Protein AF-A0A350QQZ3-F1 (afdb_monomer_lite)

Sequence (153 aa):
MIMPRTTAIASVLVFLLVLVTGLVPVWLFLTVLLEFFAVGSSTAPALETTVVRDTITWTLIVMVGATLPGFPAGVLLGRLLSSRWGGVAAASSVLSLCLPGYAIFWFWWQGFGPDGAAGSWFLTRGLSVELREGLLLLSLIAWSWPLVAWPVA

Structure (mmCIF, N/CA/C/O backbone):
data_AF-A0A350QQZ3-F1
#
_entry.id   AF-A0A350QQZ3-F1
#
loop_
_atom_si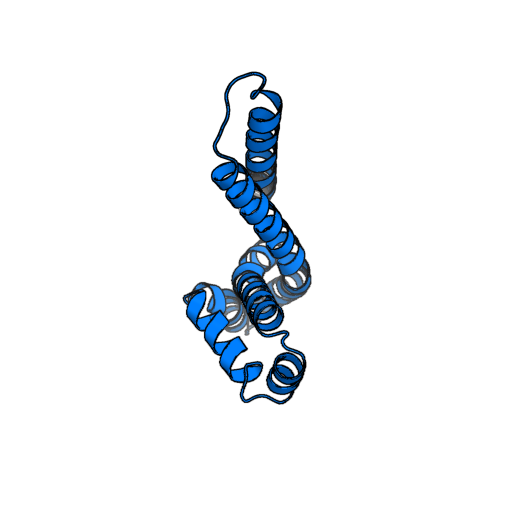te.group_PDB
_atom_site.id
_atom_site.type_symbol
_atom_site.label_atom_id
_atom_site.label_alt_id
_atom_site.label_comp_id
_atom_site.label_asym_id
_atom_site.label_entity_id
_atom_site.label_seq_id
_atom_site.pdbx_PDB_ins_code
_atom_site.Cartn_x
_atom_site.Cartn_y
_atom_site.Cartn_z
_atom_site.occupancy
_atom_site.B_iso_or_equiv
_atom_site.auth_seq_id
_atom_site.auth_comp_id
_atom_site.auth_asym_id
_atom_site.auth_atom_id
_atom_site.pdbx_PDB_model_num
ATOM 1 N N . MET A 1 1 ? -10.083 2.018 40.253 1.00 46.44 1 MET A N 1
ATOM 2 C CA . MET A 1 1 ? -9.357 2.748 39.189 1.00 46.44 1 MET A CA 1
ATOM 3 C C . MET A 1 1 ? -7.992 2.107 38.996 1.00 46.44 1 MET A C 1
ATOM 5 O O . MET A 1 1 ? -7.075 2.401 39.745 1.00 46.44 1 MET A O 1
ATOM 9 N N . ILE A 1 2 ? -7.876 1.171 38.054 1.00 50.69 2 ILE A N 1
ATOM 10 C CA . ILE A 1 2 ? -6.619 0.503 37.688 1.00 50.69 2 ILE A CA 1
ATOM 11 C C . ILE A 1 2 ? -6.588 0.527 36.157 1.00 50.69 2 ILE A C 1
ATOM 13 O O . ILE A 1 2 ? -7.142 -0.352 35.513 1.00 50.69 2 ILE A O 1
ATOM 17 N N . MET A 1 3 ? -6.052 1.600 35.576 1.00 49.78 3 MET A N 1
ATOM 18 C CA . MET A 1 3 ? -5.950 1.782 34.120 1.00 49.78 3 MET A CA 1
ATOM 19 C C . MET A 1 3 ? -4.609 2.356 33.579 1.00 49.78 3 MET A C 1
ATOM 21 O O . MET A 1 3 ? -4.622 2.900 32.483 1.00 49.78 3 MET A O 1
ATOM 25 N N . PRO A 1 4 ? -3.432 2.237 34.246 1.00 55.47 4 PRO A N 1
ATOM 26 C CA . PRO A 1 4 ? -2.171 2.702 33.646 1.00 55.47 4 PRO A CA 1
ATOM 27 C C . PRO A 1 4 ? -1.376 1.629 32.872 1.00 55.47 4 PRO A C 1
ATOM 29 O O . PRO A 1 4 ? -0.442 1.967 32.154 1.00 55.47 4 PRO A O 1
ATOM 32 N N . ARG A 1 5 ? -1.687 0.328 33.009 1.00 54.84 5 ARG A N 1
ATOM 33 C CA . ARG A 1 5 ? -0.861 -0.746 32.405 1.00 54.84 5 ARG A CA 1
ATOM 34 C C . ARG A 1 5 ? -1.154 -1.017 30.927 1.00 54.84 5 ARG A C 1
ATOM 36 O O . ARG A 1 5 ? -0.239 -1.366 30.192 1.00 54.84 5 ARG A O 1
ATOM 43 N N . THR A 1 6 ? -2.398 -0.857 30.482 1.00 55.16 6 THR A N 1
ATOM 44 C CA . THR A 1 6 ? -2.802 -1.142 29.093 1.00 55.16 6 THR A CA 1
ATOM 45 C C . THR A 1 6 ? -2.305 -0.084 28.111 1.00 55.16 6 THR A C 1
ATOM 47 O O . THR A 1 6 ? -1.910 -0.424 27.000 1.00 55.16 6 THR A O 1
ATOM 50 N N . THR A 1 7 ? -2.240 1.180 28.536 1.00 60.81 7 THR A N 1
ATOM 51 C CA . THR A 1 7 ? -1.709 2.286 27.727 1.00 60.81 7 THR A CA 1
ATOM 52 C C . THR A 1 7 ? -0.202 2.165 27.514 1.00 60.81 7 THR A C 1
ATOM 54 O O . THR A 1 7 ? 0.270 2.361 26.401 1.00 60.81 7 THR A O 1
ATOM 57 N N . ALA A 1 8 ? 0.552 1.753 28.538 1.00 63.56 8 ALA A N 1
ATOM 58 C CA . ALA A 1 8 ? 1.994 1.537 28.418 1.00 63.56 8 ALA A CA 1
ATOM 59 C C . ALA A 1 8 ? 2.340 0.412 27.425 1.00 63.56 8 ALA A C 1
ATOM 61 O O . ALA A 1 8 ? 3.249 0.564 26.614 1.00 63.56 8 ALA A O 1
ATOM 62 N N . ILE A 1 9 ? 1.591 -0.697 27.449 1.00 65.06 9 ILE A N 1
ATOM 63 C CA . ILE A 1 9 ? 1.801 -1.827 26.530 1.00 65.06 9 ILE A CA 1
ATOM 64 C C . ILE A 1 9 ? 1.464 -1.426 25.087 1.00 65.06 9 ILE A C 1
ATOM 66 O O . ILE A 1 9 ? 2.231 -1.732 24.177 1.00 65.06 9 ILE A O 1
ATOM 70 N N . ALA A 1 10 ? 0.364 -0.696 24.878 1.00 54.22 10 ALA A N 1
ATOM 71 C CA . ALA A 1 10 ? -0.019 -0.201 23.557 1.00 54.22 10 ALA A CA 1
ATOM 72 C C . ALA A 1 10 ? 1.030 0.763 22.977 1.00 54.22 10 ALA A C 1
ATOM 74 O O . ALA A 1 10 ? 1.448 0.592 21.835 1.00 54.22 10 ALA A O 1
ATOM 75 N N . SER A 1 11 ? 1.535 1.709 23.777 1.00 60.69 11 SER A N 1
ATOM 76 C CA . SER A 1 11 ? 2.583 2.640 23.341 1.00 60.69 11 SER A CA 1
ATOM 77 C C . SER A 1 11 ? 3.889 1.933 22.974 1.00 60.69 11 SER A C 1
ATOM 79 O O . SER A 1 11 ? 4.541 2.320 22.009 1.00 60.69 11 SER A O 1
ATOM 81 N N . VAL A 1 12 ? 4.265 0.876 23.703 1.00 68.00 12 VAL A N 1
ATOM 82 C CA . VAL A 1 12 ? 5.453 0.066 23.384 1.00 68.00 12 VAL A CA 1
ATOM 83 C C . VAL A 1 12 ? 5.257 -0.718 22.086 1.00 68.00 12 VAL A C 1
ATOM 85 O O . VAL A 1 12 ? 6.169 -0.758 21.267 1.00 68.00 12 VAL A O 1
ATOM 88 N N . LEU A 1 13 ? 4.078 -1.300 21.857 1.00 58.19 13 LEU A N 1
ATOM 89 C CA . LEU A 1 13 ? 3.782 -2.031 20.621 1.00 58.19 13 LEU A CA 1
ATOM 90 C C . LEU A 1 13 ? 3.753 -1.111 19.395 1.00 58.19 13 LEU A C 1
ATOM 92 O O . LEU A 1 13 ? 4.319 -1.466 18.367 1.00 58.19 13 LEU A O 1
ATOM 96 N N . VAL A 1 14 ? 3.166 0.084 19.512 1.00 55.38 14 VAL A N 1
ATOM 97 C CA . VAL A 1 14 ? 3.174 1.099 18.445 1.00 55.38 14 VAL A CA 1
ATOM 98 C C . VAL A 1 14 ? 4.594 1.592 18.182 1.00 55.38 14 VAL A C 1
ATOM 100 O O . VAL A 1 14 ? 5.011 1.667 17.030 1.00 55.38 14 VAL A O 1
ATOM 103 N N . PHE A 1 15 ? 5.372 1.857 19.234 1.00 67.75 15 PHE A N 1
ATOM 104 C CA . PHE A 1 15 ? 6.778 2.226 19.092 1.00 67.75 15 PHE A CA 1
ATOM 105 C C . PHE A 1 15 ? 7.574 1.131 18.381 1.00 67.75 15 PHE A C 1
ATOM 107 O O . PHE A 1 15 ? 8.293 1.436 17.440 1.00 67.75 15 PHE A O 1
ATOM 114 N N . LEU A 1 16 ? 7.407 -0.139 18.762 1.00 59.69 16 LEU A N 1
ATOM 115 C CA . LEU A 1 16 ? 8.061 -1.272 18.103 1.00 59.69 16 LEU A CA 1
ATOM 116 C C . LEU A 1 16 ? 7.605 -1.442 16.652 1.00 59.69 16 LEU A C 1
ATOM 118 O O . LEU A 1 16 ? 8.425 -1.757 15.801 1.00 59.69 16 LEU A O 1
ATOM 122 N N . LEU A 1 17 ? 6.332 -1.206 16.345 1.00 53.12 17 LEU A N 1
ATOM 123 C CA . LEU A 1 17 ? 5.809 -1.300 14.985 1.00 53.12 17 LEU A CA 1
ATOM 124 C C . LEU A 1 17 ? 6.359 -0.186 14.088 1.00 53.12 17 LEU A C 1
ATOM 126 O O . LEU A 1 17 ? 6.755 -0.469 12.961 1.00 53.12 17 LEU A O 1
ATOM 130 N N . VAL A 1 18 ? 6.445 1.049 14.593 1.00 58.78 18 VAL A N 1
ATOM 131 C CA . VAL A 1 18 ? 7.086 2.195 13.917 1.00 58.78 18 VAL A CA 1
ATOM 132 C C . VAL A 1 18 ? 8.589 1.967 13.783 1.00 58.78 18 VAL A C 1
ATOM 134 O O . VAL A 1 18 ? 9.178 2.246 12.742 1.00 58.78 18 VAL A O 1
ATOM 137 N N . LEU A 1 19 ? 9.212 1.395 14.814 1.00 58.97 19 LEU A N 1
ATOM 138 C CA . LEU A 1 19 ? 10.615 1.020 14.798 1.00 58.97 19 LEU A CA 1
ATOM 139 C C . LEU A 1 19 ? 10.859 -0.052 13.735 1.00 58.97 19 LEU A C 1
ATOM 141 O O . LEU A 1 19 ? 11.773 0.106 12.953 1.00 58.97 19 LEU A O 1
ATOM 145 N N . VAL A 1 20 ? 10.035 -1.095 13.626 1.00 53.16 20 VAL A N 1
ATOM 146 C CA . VAL A 1 20 ? 10.178 -2.145 12.603 1.00 53.16 20 VAL A CA 1
ATOM 147 C C . VAL A 1 20 ? 9.856 -1.612 11.204 1.00 53.16 20 VAL A C 1
ATOM 149 O O . VAL A 1 20 ? 10.607 -1.880 10.271 1.00 53.16 20 VAL A O 1
ATOM 152 N N . THR A 1 21 ? 8.803 -0.810 11.040 1.00 52.72 21 THR A N 1
ATOM 153 C CA . THR A 1 21 ? 8.459 -0.205 9.738 1.00 52.72 21 THR A CA 1
ATOM 154 C C . THR A 1 21 ? 9.447 0.869 9.293 1.00 52.72 21 THR A C 1
ATOM 156 O O . THR A 1 21 ? 9.573 1.082 8.096 1.00 52.72 21 THR A O 1
ATOM 159 N N . GLY A 1 22 ? 10.191 1.503 10.202 1.00 54.59 22 GLY A N 1
ATOM 160 C CA . GLY A 1 22 ? 11.318 2.379 9.868 1.00 54.59 22 GLY A CA 1
ATOM 161 C C . GLY A 1 22 ? 12.637 1.621 9.691 1.00 54.59 22 GLY A C 1
ATOM 162 O O . GLY A 1 22 ? 13.376 1.869 8.742 1.00 54.59 22 GLY A O 1
ATOM 163 N N . LEU A 1 23 ? 12.928 0.663 10.573 1.00 55.56 23 LEU A N 1
ATOM 164 C CA . LEU A 1 23 ? 14.176 -0.099 10.584 1.00 55.56 23 LEU A CA 1
ATOM 165 C C . LEU A 1 23 ? 14.262 -1.088 9.438 1.00 55.56 23 LEU A C 1
ATOM 167 O O . LEU A 1 23 ? 15.363 -1.290 8.964 1.00 55.56 23 LEU A O 1
ATOM 171 N N . VAL A 1 24 ? 13.171 -1.702 8.975 1.00 54.62 24 VAL A N 1
ATOM 172 C CA . VAL A 1 24 ? 13.241 -2.651 7.852 1.00 54.62 24 VAL A CA 1
ATOM 173 C C . VAL A 1 24 ? 13.613 -1.934 6.546 1.00 54.62 24 VAL A C 1
ATOM 175 O O . VAL A 1 24 ? 14.572 -2.371 5.915 1.00 54.62 24 VAL A O 1
ATOM 178 N N . PRO A 1 25 ? 12.985 -0.806 6.156 1.00 55.97 25 PRO A N 1
ATOM 179 C CA . PRO A 1 25 ? 13.430 -0.013 5.011 1.00 55.97 25 PRO A CA 1
ATOM 180 C C . PRO A 1 25 ? 14.822 0.585 5.199 1.00 55.97 25 PRO A C 1
ATOM 182 O O . PRO A 1 25 ? 15.599 0.589 4.253 1.00 55.97 25 PRO A O 1
ATOM 185 N N . VAL A 1 26 ? 15.166 1.056 6.404 1.00 61.75 26 VAL A N 1
ATOM 186 C CA . VAL A 1 26 ? 16.509 1.589 6.693 1.00 61.75 26 VAL A CA 1
ATOM 187 C C . VAL A 1 26 ? 17.563 0.485 6.648 1.00 61.75 26 VAL A C 1
ATOM 189 O O . VAL A 1 26 ? 18.641 0.704 6.117 1.00 61.75 26 VAL A O 1
ATOM 192 N N . TRP A 1 27 ? 17.268 -0.711 7.148 1.00 60.25 27 TRP A N 1
ATOM 193 C CA . TRP A 1 27 ? 18.149 -1.875 7.099 1.00 60.25 27 TRP A CA 1
ATOM 194 C C . TRP A 1 27 ? 18.298 -2.400 5.671 1.00 60.25 27 TRP A C 1
ATOM 196 O O . TRP A 1 27 ? 19.418 -2.662 5.251 1.00 60.25 27 TRP A O 1
ATOM 206 N N . LEU A 1 28 ? 17.214 -2.477 4.892 1.00 57.00 28 LEU A N 1
ATOM 207 C CA . LEU A 1 28 ? 17.265 -2.795 3.460 1.00 57.00 28 LEU A CA 1
ATOM 208 C C . LEU A 1 28 ? 18.072 -1.744 2.688 1.00 57.00 28 LEU A C 1
ATOM 210 O O . LEU A 1 28 ? 18.915 -2.079 1.867 1.00 57.00 28 LEU A O 1
ATOM 214 N N . PHE A 1 29 ? 17.877 -0.463 2.994 1.00 62.72 29 PHE A N 1
ATOM 215 C CA . PHE A 1 29 ? 18.652 0.618 2.399 1.00 62.72 29 PHE A CA 1
ATOM 216 C C . PHE A 1 29 ? 20.135 0.534 2.781 1.00 62.72 29 PHE A C 1
ATOM 218 O O . PHE A 1 29 ? 20.992 0.650 1.913 1.00 62.72 29 PHE A O 1
ATOM 225 N N . LEU A 1 30 ? 20.455 0.289 4.056 1.00 65.25 30 LEU A N 1
ATOM 226 C CA . LEU A 1 30 ? 21.827 0.165 4.550 1.00 65.25 30 LEU A CA 1
ATOM 227 C C . LEU A 1 30 ? 22.525 -1.087 4.026 1.00 65.25 30 LEU A C 1
ATOM 229 O O . LEU A 1 30 ? 23.693 -0.997 3.684 1.00 65.25 30 LEU A O 1
ATOM 233 N N . THR A 1 31 ? 21.849 -2.231 3.943 1.00 64.94 31 THR A N 1
ATOM 234 C CA . THR A 1 31 ? 22.418 -3.462 3.364 1.00 64.94 31 THR A CA 1
ATOM 235 C C . THR A 1 31 ? 22.748 -3.263 1.894 1.00 64.94 31 THR A C 1
ATOM 237 O O . THR A 1 31 ? 23.860 -3.568 1.487 1.00 64.94 31 THR A O 1
ATOM 240 N N . VAL A 1 32 ? 21.857 -2.633 1.130 1.00 58.94 32 VAL A N 1
ATOM 241 C CA . VAL A 1 32 ? 22.100 -2.301 -0.281 1.00 58.94 32 VAL A CA 1
ATOM 242 C C . VAL A 1 32 ? 23.214 -1.270 -0.434 1.00 58.94 32 VAL A C 1
ATOM 244 O O . VAL A 1 32 ? 24.052 -1.393 -1.319 1.00 58.94 32 VAL A O 1
ATOM 247 N N . LEU A 1 33 ? 23.254 -0.253 0.427 1.00 65.44 33 LEU A N 1
ATOM 248 C CA . LEU A 1 33 ? 24.303 0.762 0.409 1.00 65.44 33 LEU A CA 1
ATOM 249 C C . LEU A 1 33 ? 25.660 0.139 0.769 1.00 65.44 33 LEU A C 1
ATOM 251 O O . LEU A 1 33 ? 26.656 0.397 0.100 1.00 65.44 33 LEU A O 1
ATOM 255 N N . LEU A 1 34 ? 25.689 -0.745 1.767 1.00 70.31 34 LEU A N 1
ATOM 256 C CA . LEU A 1 34 ? 26.864 -1.532 2.125 1.00 70.31 34 LEU A CA 1
ATOM 257 C C . LEU A 1 34 ? 27.283 -2.462 0.989 1.00 70.31 34 LEU A C 1
ATOM 259 O O . LEU A 1 34 ? 28.467 -2.509 0.707 1.00 70.31 34 LEU A O 1
ATOM 263 N N . GLU A 1 35 ? 26.370 -3.143 0.298 1.00 64.00 35 GLU A N 1
ATOM 264 C CA . GLU A 1 35 ? 26.698 -3.951 -0.884 1.00 64.00 35 GLU A CA 1
ATOM 265 C C . GLU A 1 35 ? 27.250 -3.084 -2.022 1.00 64.00 35 GLU A C 1
ATOM 267 O O . GLU A 1 35 ? 28.286 -3.404 -2.598 1.00 64.00 35 GLU A O 1
ATOM 272 N N . PHE A 1 36 ? 26.637 -1.931 -2.292 1.00 60.19 36 PHE A N 1
ATOM 273 C CA . PHE A 1 36 ? 27.083 -0.998 -3.325 1.00 60.19 36 PHE A CA 1
ATOM 274 C C . PHE A 1 36 ? 28.501 -0.462 -3.064 1.00 60.19 36 PHE A C 1
ATOM 276 O O . PHE A 1 36 ? 29.277 -0.292 -4.002 1.00 60.19 36 PHE A O 1
ATOM 283 N N . PHE A 1 37 ? 28.859 -0.222 -1.796 1.00 64.88 37 PHE A N 1
ATOM 284 C CA . PHE A 1 37 ? 30.185 0.271 -1.400 1.00 64.88 37 PHE A CA 1
ATOM 285 C C . PHE A 1 37 ? 31.195 -0.835 -1.044 1.00 64.88 37 PHE A C 1
ATOM 287 O O . PHE A 1 37 ? 32.399 -0.589 -1.098 1.00 64.88 37 PHE A O 1
ATOM 294 N N . ALA A 1 38 ? 30.745 -2.045 -0.702 1.00 61.69 38 ALA A N 1
ATOM 295 C CA . ALA A 1 38 ? 31.600 -3.207 -0.447 1.00 61.69 38 ALA A CA 1
ATOM 296 C C . ALA A 1 38 ? 32.063 -3.885 -1.743 1.00 61.69 38 ALA A C 1
ATOM 298 O O . ALA A 1 38 ? 33.079 -4.583 -1.736 1.00 61.69 38 ALA A O 1
ATOM 299 N N . VAL A 1 39 ? 31.385 -3.647 -2.874 1.00 53.03 39 VAL A N 1
ATOM 300 C CA . VAL A 1 39 ? 31.813 -4.107 -4.205 1.00 53.03 39 VAL A CA 1
ATOM 301 C C . VAL A 1 39 ? 32.939 -3.202 -4.732 1.00 53.03 39 VAL A C 1
ATOM 303 O O . VAL A 1 39 ? 32.826 -2.486 -5.719 1.00 53.03 39 VAL A O 1
ATOM 306 N N . GLY A 1 40 ? 34.081 -3.261 -4.046 1.00 54.44 40 GLY A N 1
ATOM 307 C CA . GLY A 1 40 ? 35.387 -2.856 -4.566 1.00 54.44 40 GLY A CA 1
ATOM 308 C C . GLY A 1 40 ? 36.051 -3.939 -5.424 1.00 54.44 40 GLY A C 1
ATOM 309 O O . GLY A 1 40 ? 37.169 -3.751 -5.892 1.00 54.44 40 GLY A O 1
ATOM 310 N N . SER A 1 41 ? 35.403 -5.084 -5.650 1.00 55.12 41 SER A N 1
ATOM 311 C CA . SER A 1 41 ? 35.952 -6.136 -6.504 1.00 55.12 41 SER A CA 1
ATOM 312 C C . SER A 1 41 ? 34.870 -7.119 -6.939 1.00 55.12 41 SER A C 1
ATOM 314 O O . SER A 1 41 ? 34.146 -7.638 -6.094 1.00 55.12 41 SER A O 1
ATOM 316 N N . SER A 1 42 ? 34.868 -7.452 -8.231 1.00 50.97 42 SER A N 1
ATOM 317 C CA . SER A 1 42 ? 34.131 -8.553 -8.879 1.00 50.97 42 SER A CA 1
ATOM 318 C C . SER A 1 42 ? 32.745 -8.200 -9.435 1.00 50.97 42 SER A C 1
ATOM 320 O O . SER A 1 42 ? 31.816 -7.823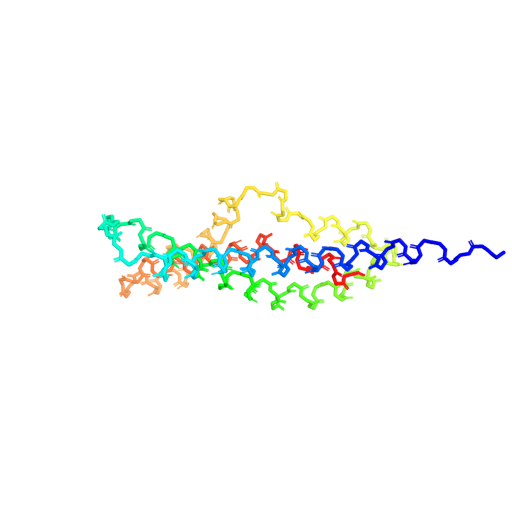 -8.734 1.00 50.97 42 SER A O 1
ATOM 322 N N . THR A 1 43 ? 32.640 -8.357 -10.751 1.00 54.88 43 THR A N 1
ATOM 323 C CA . THR A 1 43 ? 31.481 -8.185 -11.630 1.00 54.88 43 THR A CA 1
ATOM 324 C C . THR A 1 43 ? 30.254 -8.985 -11.176 1.00 54.88 43 THR A C 1
ATOM 326 O O . THR A 1 43 ? 30.100 -10.145 -11.558 1.00 54.88 43 THR A O 1
ATOM 329 N N . ALA A 1 44 ? 29.349 -8.371 -10.414 1.00 56.34 44 ALA A N 1
ATOM 330 C CA . ALA A 1 44 ? 27.970 -8.847 -10.347 1.00 56.34 44 ALA A CA 1
ATOM 331 C C . ALA A 1 44 ? 27.307 -8.640 -11.727 1.00 56.34 44 ALA A C 1
ATOM 333 O O . ALA A 1 44 ? 27.559 -7.612 -12.372 1.00 56.34 44 ALA A O 1
ATOM 334 N N . PRO A 1 45 ? 26.496 -9.585 -12.233 1.00 60.44 45 PRO A N 1
ATOM 335 C CA . PRO A 1 45 ? 25.813 -9.407 -13.507 1.00 60.44 45 PRO A CA 1
ATOM 336 C C . PRO A 1 45 ? 24.869 -8.199 -13.410 1.00 60.44 45 PRO A C 1
ATOM 338 O O . PRO A 1 45 ? 24.045 -8.114 -12.505 1.00 60.44 45 PRO A O 1
ATOM 341 N N . ALA A 1 46 ? 24.961 -7.262 -14.359 1.00 61.28 46 ALA A N 1
ATOM 342 C CA . ALA A 1 46 ? 24.183 -6.012 -14.376 1.00 61.28 46 ALA A CA 1
ATOM 343 C C . ALA A 1 46 ? 22.646 -6.202 -14.290 1.00 61.28 46 ALA A C 1
ATOM 345 O O . ALA A 1 46 ? 21.905 -5.263 -13.996 1.00 61.28 46 ALA A O 1
ATOM 346 N N . LEU A 1 47 ? 22.156 -7.419 -14.540 1.00 59.22 47 LEU A N 1
ATOM 347 C CA . LEU A 1 47 ? 20.753 -7.799 -14.390 1.00 59.22 47 LEU A CA 1
ATOM 348 C C . LEU A 1 47 ? 20.312 -7.878 -12.914 1.00 59.22 47 LEU A C 1
ATOM 350 O O . LEU A 1 47 ? 19.188 -7.517 -12.589 1.00 59.22 47 LEU A O 1
ATOM 354 N N . GLU A 1 48 ? 21.186 -8.305 -12.001 1.00 71.81 48 GLU A N 1
ATOM 355 C CA . GLU A 1 48 ? 20.845 -8.410 -10.574 1.00 71.81 48 GLU A CA 1
ATOM 356 C C . GLU A 1 48 ? 20.783 -7.027 -9.917 1.00 71.81 48 GLU A C 1
ATOM 358 O O . GLU A 1 48 ? 19.871 -6.735 -9.144 1.00 71.81 48 GLU A O 1
ATOM 363 N N . THR A 1 49 ? 21.689 -6.123 -10.300 1.00 74.62 49 THR A N 1
ATOM 364 C CA . THR A 1 49 ? 21.722 -4.756 -9.760 1.00 74.62 49 THR A CA 1
ATOM 365 C C . THR A 1 49 ? 20.530 -3.912 -10.218 1.00 74.62 49 THR A C 1
ATOM 367 O O . THR A 1 49 ? 20.042 -3.075 -9.457 1.00 74.62 49 THR A O 1
ATOM 370 N N . THR A 1 50 ? 20.020 -4.144 -11.432 1.00 77.00 50 THR A N 1
ATOM 371 C CA . THR A 1 50 ? 18.829 -3.455 -11.960 1.00 77.00 50 THR A CA 1
ATOM 372 C C . THR A 1 50 ? 17.549 -3.915 -11.270 1.00 77.00 50 THR A C 1
ATOM 374 O O . THR A 1 50 ? 16.798 -3.072 -10.788 1.00 77.00 50 THR A O 1
ATOM 377 N N . VAL A 1 51 ? 17.346 -5.226 -11.098 1.00 83.69 51 VAL A N 1
ATOM 378 C CA . VAL A 1 51 ? 16.166 -5.762 -10.392 1.00 83.69 51 VAL A CA 1
ATOM 379 C C . VAL A 1 51 ? 16.106 -5.282 -8.941 1.00 83.69 51 VAL A C 1
ATOM 381 O O . VAL A 1 51 ? 15.041 -4.875 -8.472 1.00 83.69 51 VAL A O 1
ATOM 384 N N . VAL A 1 52 ? 17.237 -5.285 -8.226 1.00 82.50 52 VAL A N 1
ATOM 385 C CA . VAL A 1 52 ? 17.304 -4.7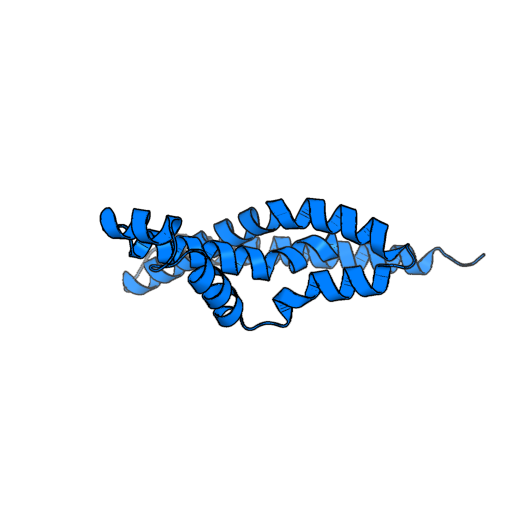88 -6.841 1.00 82.50 52 VAL A CA 1
ATOM 386 C C . VAL A 1 52 ? 16.959 -3.301 -6.787 1.00 82.50 52 VAL A C 1
ATOM 388 O O . VAL A 1 52 ? 16.102 -2.890 -6.002 1.00 82.50 52 VAL A O 1
ATOM 391 N N . ARG A 1 53 ? 17.570 -2.491 -7.660 1.00 81.31 53 ARG A N 1
ATOM 392 C CA . ARG A 1 53 ? 17.299 -1.052 -7.743 1.00 81.31 53 ARG A CA 1
ATOM 393 C C . ARG A 1 53 ? 15.826 -0.764 -8.021 1.00 81.31 53 ARG A C 1
ATOM 395 O O . ARG A 1 53 ? 15.240 0.095 -7.355 1.00 81.31 53 ARG A O 1
ATOM 402 N N . ASP A 1 54 ? 15.234 -1.459 -8.983 1.00 82.62 54 ASP A N 1
ATOM 403 C CA . ASP A 1 54 ? 13.842 -1.249 -9.368 1.00 82.62 54 ASP A CA 1
ATOM 404 C C . ASP A 1 54 ? 12.910 -1.674 -8.237 1.00 82.62 54 ASP A C 1
ATOM 406 O O . ASP A 1 54 ? 12.013 -0.920 -7.866 1.00 82.62 54 ASP A O 1
ATOM 410 N N . THR A 1 55 ? 13.186 -2.809 -7.592 1.00 86.06 55 THR A N 1
ATOM 411 C CA . THR A 1 55 ? 12.421 -3.282 -6.429 1.00 86.06 55 THR A CA 1
ATOM 412 C C . THR A 1 55 ? 12.426 -2.253 -5.299 1.00 86.06 55 THR A C 1
ATOM 414 O O . THR A 1 55 ? 11.371 -1.945 -4.743 1.00 86.06 55 THR A O 1
ATOM 417 N N . ILE A 1 56 ? 13.584 -1.669 -4.978 1.00 85.44 56 ILE A N 1
ATOM 418 C CA . ILE A 1 56 ? 13.700 -0.629 -3.942 1.00 85.44 56 ILE A CA 1
ATOM 419 C C . ILE A 1 56 ? 12.934 0.626 -4.350 1.00 85.44 56 ILE A C 1
ATOM 421 O O . ILE A 1 56 ? 12.182 1.179 -3.549 1.00 85.44 56 ILE A O 1
ATOM 425 N N . THR A 1 57 ? 13.099 1.059 -5.600 1.00 83.88 57 THR A N 1
ATOM 426 C CA . THR A 1 57 ? 12.437 2.256 -6.129 1.00 83.88 57 THR A CA 1
ATOM 427 C C . THR A 1 57 ? 10.918 2.104 -6.045 1.00 83.88 57 THR A C 1
ATOM 429 O O . THR A 1 57 ? 10.245 2.952 -5.463 1.00 83.88 57 THR A O 1
ATOM 432 N N . TRP A 1 58 ? 10.380 0.983 -6.528 1.00 87.81 58 TRP A N 1
ATOM 433 C CA . TRP A 1 58 ? 8.958 0.656 -6.434 1.00 87.81 58 TRP A CA 1
ATOM 434 C C . TRP A 1 58 ? 8.475 0.557 -4.987 1.00 87.81 58 TRP A C 1
ATOM 436 O O . TRP A 1 58 ? 7.429 1.112 -4.656 1.00 87.81 58 TRP A O 1
ATOM 446 N N . THR A 1 59 ? 9.248 -0.082 -4.107 1.00 90.38 59 THR A N 1
ATOM 447 C CA . THR A 1 59 ? 8.907 -0.201 -2.680 1.00 90.38 59 THR A CA 1
ATOM 448 C C . THR A 1 59 ? 8.783 1.173 -2.024 1.00 90.38 59 THR A C 1
ATOM 450 O O . THR A 1 59 ? 7.803 1.432 -1.327 1.00 90.38 59 THR A O 1
ATOM 453 N N . LEU A 1 60 ? 9.725 2.085 -2.284 1.00 86.19 60 LEU A N 1
ATOM 454 C CA . LEU A 1 60 ? 9.686 3.450 -1.757 1.00 86.19 60 LEU A CA 1
ATOM 455 C C . LEU A 1 60 ? 8.484 4.235 -2.290 1.00 86.19 60 LEU A C 1
ATOM 457 O O . LEU A 1 60 ? 7.786 4.882 -1.508 1.00 86.19 60 LEU A O 1
ATOM 461 N N . ILE A 1 61 ? 8.212 4.154 -3.597 1.00 83.94 61 ILE A N 1
ATOM 462 C CA . ILE A 1 61 ? 7.067 4.840 -4.210 1.00 83.94 61 ILE A CA 1
ATOM 463 C C . ILE A 1 61 ? 5.756 4.319 -3.610 1.00 83.94 61 ILE A C 1
ATOM 465 O O . ILE A 1 61 ? 4.897 5.120 -3.245 1.00 83.94 61 ILE A O 1
ATOM 469 N N . VAL A 1 62 ? 5.604 3.000 -3.447 1.00 93.19 62 VAL A N 1
ATOM 470 C CA . VAL A 1 62 ? 4.411 2.400 -2.829 1.00 93.19 62 VAL A CA 1
ATOM 471 C C . VAL A 1 62 ? 4.284 2.810 -1.366 1.00 93.19 62 VAL A C 1
ATOM 473 O O . VAL A 1 62 ? 3.192 3.173 -0.943 1.00 93.19 62 VAL A O 1
ATOM 476 N N . MET A 1 63 ? 5.374 2.805 -0.596 1.00 89.94 63 MET A N 1
ATOM 477 C CA . MET A 1 63 ? 5.365 3.193 0.817 1.00 89.94 63 MET A CA 1
ATOM 478 C C . MET A 1 63 ? 4.908 4.648 1.003 1.00 89.94 63 MET A C 1
ATOM 480 O O . MET A 1 63 ? 4.003 4.932 1.794 1.00 89.94 63 MET A O 1
ATOM 484 N N . VAL A 1 64 ? 5.484 5.576 0.233 1.00 84.75 64 VAL A N 1
ATOM 485 C CA . VAL A 1 64 ? 5.089 6.992 0.257 1.00 84.75 64 VAL A CA 1
ATOM 486 C C . VAL A 1 64 ? 3.658 7.157 -0.261 1.00 84.75 64 VAL A C 1
ATOM 488 O O . VAL A 1 64 ? 2.839 7.822 0.374 1.00 84.75 64 VAL A O 1
ATOM 491 N N . GLY A 1 65 ? 3.324 6.498 -1.371 1.00 82.81 65 GLY A N 1
ATOM 492 C CA . GLY A 1 65 ? 2.002 6.546 -1.987 1.00 82.81 65 GLY A CA 1
ATOM 493 C C . GLY A 1 65 ? 0.892 6.013 -1.082 1.00 82.81 65 GLY A C 1
ATOM 494 O O . GLY A 1 65 ? -0.174 6.613 -1.029 1.00 82.81 65 GLY A O 1
ATOM 495 N N . ALA A 1 66 ? 1.146 4.948 -0.319 1.00 91.62 66 ALA A N 1
ATOM 496 C CA . ALA A 1 66 ? 0.221 4.369 0.659 1.00 91.62 66 ALA A CA 1
ATOM 497 C C . ALA A 1 66 ? 0.026 5.254 1.894 1.00 91.62 66 ALA A C 1
ATOM 499 O O . ALA A 1 66 ? -1.034 5.207 2.521 1.00 91.62 66 ALA A O 1
ATOM 500 N N . THR A 1 67 ? 1.007 6.101 2.217 1.00 87.75 67 THR A N 1
ATOM 501 C CA . THR A 1 67 ? 0.909 7.036 3.343 1.00 87.75 67 THR A CA 1
ATOM 502 C C . THR A 1 67 ? -0.141 8.119 3.093 1.00 87.75 67 THR A C 1
ATOM 504 O O . THR A 1 67 ? -0.875 8.482 4.013 1.00 87.75 67 THR A O 1
ATOM 507 N N . LEU A 1 68 ? -0.266 8.583 1.844 1.00 82.19 68 LEU A N 1
ATOM 508 C CA . LEU A 1 68 ? -1.198 9.645 1.453 1.00 82.19 68 LEU A CA 1
ATOM 509 C C . LEU A 1 68 ? -2.673 9.320 1.772 1.00 82.19 68 LEU A C 1
ATOM 511 O O . LEU A 1 68 ? -3.304 10.131 2.450 1.00 82.19 68 LEU A O 1
ATOM 515 N N . PRO A 1 69 ? -3.248 8.175 1.349 1.00 85.38 69 PRO A N 1
ATOM 516 C CA . PRO A 1 69 ? -4.588 7.771 1.768 1.00 85.38 69 PRO A CA 1
ATOM 517 C C . PRO A 1 69 ? -4.597 7.128 3.161 1.00 85.38 69 PRO A C 1
ATOM 519 O O . PRO A 1 69 ? -5.581 7.262 3.885 1.00 85.38 69 PRO A O 1
ATOM 522 N N . GLY A 1 70 ? -3.513 6.451 3.556 1.00 88.62 70 GLY A N 1
ATOM 523 C CA . GLY A 1 70 ? -3.437 5.694 4.803 1.00 88.62 70 GLY A CA 1
ATOM 524 C C . GLY A 1 70 ? -3.553 6.559 6.052 1.00 88.62 70 GLY A C 1
ATOM 525 O O . GLY A 1 70 ? -4.328 6.240 6.947 1.00 88.62 70 GLY A O 1
ATOM 526 N N . PHE A 1 71 ? -2.848 7.690 6.099 1.00 87.19 71 PHE A N 1
ATOM 527 C CA . PHE A 1 71 ? -2.862 8.581 7.258 1.00 87.19 71 PHE A CA 1
ATOM 528 C C . PHE A 1 71 ? -4.251 9.186 7.559 1.00 87.19 71 PHE A C 1
ATOM 530 O O . PHE A 1 71 ? -4.750 8.993 8.671 1.00 87.19 71 PHE A O 1
ATOM 537 N N . PRO A 1 72 ? -4.937 9.874 6.617 1.00 83.00 72 PRO A N 1
ATOM 538 C CA . PRO A 1 72 ? -6.269 10.415 6.886 1.00 83.00 72 PRO A CA 1
ATOM 539 C C . PRO A 1 72 ? -7.298 9.310 7.154 1.00 83.00 72 PRO A C 1
ATOM 541 O O . PRO A 1 72 ? -8.167 9.486 8.011 1.00 83.00 72 PRO A O 1
ATOM 544 N N . ALA A 1 73 ? -7.187 8.162 6.473 1.00 87.06 73 ALA A N 1
ATOM 545 C CA . ALA A 1 73 ? -8.058 7.021 6.724 1.00 87.06 73 ALA A CA 1
ATOM 546 C C . ALA A 1 73 ? -7.846 6.429 8.125 1.00 87.06 73 ALA A C 1
ATOM 548 O O . ALA A 1 73 ? -8.825 6.075 8.773 1.00 87.06 73 ALA A O 1
ATOM 549 N N . GLY A 1 74 ? -6.607 6.382 8.622 1.00 91.06 74 GLY A N 1
ATOM 550 C CA . GLY A 1 74 ? -6.283 5.957 9.985 1.00 91.06 74 GLY A CA 1
ATOM 551 C C . GLY A 1 74 ? -6.886 6.875 11.045 1.00 91.06 74 GLY A C 1
ATOM 552 O O . GLY A 1 74 ? -7.598 6.410 11.930 1.00 91.06 74 GLY A O 1
ATOM 553 N N . VAL A 1 75 ? -6.730 8.196 10.893 1.00 90.00 75 VAL A N 1
ATOM 554 C CA . VAL A 1 75 ? -7.352 9.179 11.804 1.00 90.00 75 VAL A CA 1
ATOM 555 C C . VAL A 1 75 ? -8.877 9.020 11.842 1.00 90.00 75 VAL A C 1
ATOM 557 O O . VAL A 1 75 ? -9.497 9.116 12.904 1.00 90.00 75 VAL A O 1
ATOM 560 N N . LEU A 1 76 ? -9.503 8.779 10.685 1.00 90.12 76 LEU A N 1
ATOM 561 C CA . LEU A 1 76 ? -10.941 8.528 10.604 1.00 90.12 76 LEU A CA 1
ATOM 562 C C . LEU A 1 76 ? -11.322 7.182 11.236 1.00 90.12 76 LEU A C 1
ATOM 564 O O . LEU A 1 76 ? -12.307 7.116 11.974 1.00 90.12 76 LEU A O 1
ATOM 568 N N . LEU A 1 77 ? -10.543 6.132 10.979 1.00 92.38 77 LEU A N 1
ATOM 569 C CA . LEU A 1 77 ? -10.750 4.797 11.529 1.00 92.38 77 LEU A CA 1
ATOM 570 C C . LEU A 1 77 ? -10.704 4.828 13.059 1.00 92.38 77 LEU A C 1
ATOM 572 O O . LEU A 1 77 ? -11.654 4.357 13.675 1.00 92.38 77 LEU A O 1
ATOM 576 N N . GLY A 1 78 ? -9.702 5.466 13.670 1.00 93.44 78 GLY A N 1
ATOM 577 C CA . GLY A 1 78 ? -9.592 5.593 15.129 1.00 93.44 78 GLY A CA 1
ATOM 578 C C . GLY A 1 78 ? -10.832 6.228 15.767 1.00 93.44 78 GLY A C 1
ATOM 579 O O . GLY A 1 78 ? -11.375 5.735 16.760 1.00 93.44 78 GLY A O 1
ATOM 580 N N . ARG A 1 79 ? -11.386 7.268 15.128 1.00 93.31 79 ARG A N 1
ATOM 581 C CA . ARG A 1 79 ? -12.658 7.877 15.559 1.00 93.31 79 ARG A CA 1
ATOM 582 C C . ARG A 1 79 ? -13.825 6.899 15.437 1.00 93.31 79 ARG A C 1
ATOM 584 O O . ARG A 1 79 ? -14.633 6.791 16.360 1.00 93.31 79 ARG A O 1
ATOM 591 N N . LEU A 1 80 ? -13.922 6.180 14.320 1.00 93.25 80 LEU A N 1
ATOM 592 C CA . LEU A 1 80 ? -15.014 5.242 14.061 1.00 93.25 80 LEU A CA 1
ATOM 593 C C . LEU A 1 80 ? -14.960 4.000 14.954 1.00 93.25 80 LEU A C 1
ATOM 595 O O . LEU A 1 80 ? -16.026 3.516 15.334 1.00 93.25 80 LEU A O 1
ATOM 599 N N . LEU A 1 81 ? -13.770 3.526 15.335 1.00 94.19 81 LEU A N 1
ATOM 600 C CA . LEU A 1 81 ? -13.578 2.382 16.233 1.00 94.19 81 LEU A CA 1
ATOM 601 C C . LEU A 1 81 ? -14.241 2.596 17.600 1.00 94.19 81 LEU A C 1
ATOM 603 O O . LEU A 1 81 ? -14.767 1.651 18.180 1.00 94.19 81 LEU A O 1
ATOM 607 N N . SER A 1 82 ? -14.292 3.842 18.078 1.00 92.88 82 SER A N 1
ATOM 608 C CA . SER A 1 82 ? -14.985 4.212 19.321 1.00 92.88 82 SER A CA 1
ATOM 609 C C . SER A 1 82 ? -16.514 4.326 19.191 1.00 92.88 82 SER A C 1
ATOM 611 O O . SER A 1 82 ? -17.218 4.519 20.181 1.00 92.88 82 SER A O 1
ATOM 613 N N . SER A 1 83 ? -17.048 4.221 17.971 1.00 93.81 83 SER A N 1
ATOM 614 C CA . SER A 1 83 ? -18.472 4.385 17.674 1.00 93.81 83 SER A CA 1
ATOM 615 C C . SER A 1 83 ? -19.184 3.041 17.489 1.00 93.81 83 SER A C 1
ATOM 617 O O . SER A 1 83 ? -18.559 1.999 17.299 1.00 93.81 83 SER A O 1
ATOM 619 N N . ARG A 1 84 ? -20.522 3.067 17.411 1.00 92.75 84 ARG A N 1
ATOM 620 C CA . ARG A 1 84 ? -21.334 1.887 17.048 1.00 92.75 84 ARG A CA 1
ATOM 621 C C . ARG A 1 84 ? -20.983 1.272 15.682 1.00 92.75 84 ARG A C 1
ATOM 623 O O . ARG A 1 84 ? -21.395 0.154 15.401 1.00 92.75 84 ARG A O 1
ATOM 630 N N . TRP A 1 85 ? -20.252 2.000 14.836 1.00 92.88 85 TRP A N 1
ATOM 631 C CA . TRP A 1 85 ? -19.816 1.559 13.510 1.00 92.88 85 TRP A CA 1
ATOM 632 C C . TRP A 1 85 ? -18.394 0.989 13.492 1.00 92.88 85 TRP A C 1
ATOM 634 O O . TRP A 1 85 ? -17.915 0.621 12.421 1.00 92.88 85 TRP A O 1
ATOM 644 N N . GLY A 1 86 ? -17.721 0.884 14.643 1.00 91.31 86 GLY A N 1
ATOM 645 C CA . GLY A 1 86 ? -16.316 0.476 14.718 1.00 91.31 86 GLY A CA 1
ATOM 646 C C . GLY A 1 86 ? -16.026 -0.865 14.052 1.00 91.31 86 GLY A C 1
ATOM 647 O O . GLY A 1 8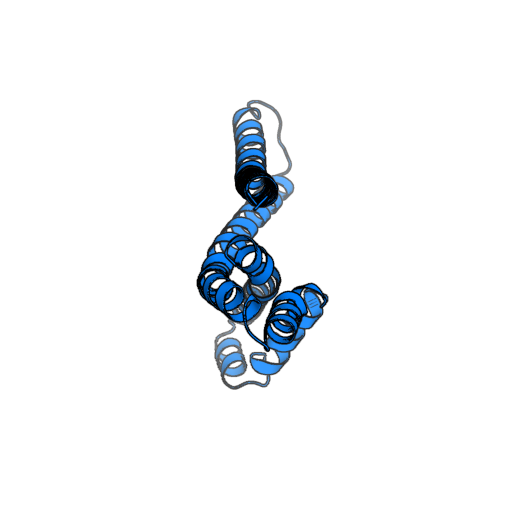6 ? -15.080 -0.968 13.277 1.00 91.31 86 GLY A O 1
ATOM 648 N N . GLY A 1 87 ? -16.892 -1.862 14.258 1.00 91.19 87 GLY A N 1
ATOM 649 C CA . GLY A 1 87 ? -16.749 -3.170 13.611 1.00 91.19 87 GLY A CA 1
ATOM 650 C C . GLY A 1 87 ? -16.837 -3.103 12.083 1.00 91.19 87 GLY A C 1
ATOM 651 O O . GLY A 1 87 ? -16.042 -3.735 11.394 1.00 91.19 87 GLY A O 1
ATOM 652 N N . VAL A 1 88 ? -17.755 -2.293 11.544 1.00 91.50 88 VAL A N 1
ATOM 653 C CA . VAL A 1 88 ? -17.905 -2.106 10.090 1.00 91.50 88 VAL A CA 1
ATOM 654 C C . VAL A 1 88 ? -16.701 -1.357 9.521 1.00 91.50 88 VAL A C 1
ATOM 656 O O . VAL A 1 88 ? -16.158 -1.767 8.499 1.00 91.50 88 VAL A O 1
ATOM 659 N N . ALA A 1 89 ? -16.246 -0.304 10.203 1.00 89.94 89 ALA A N 1
ATOM 660 C CA . ALA A 1 89 ? -15.074 0.463 9.795 1.00 89.94 89 ALA A CA 1
ATOM 661 C C . ALA A 1 89 ? -13.811 -0.415 9.768 1.00 89.94 89 ALA A C 1
ATOM 663 O O . ALA A 1 89 ? -13.111 -0.437 8.756 1.00 89.94 89 ALA A O 1
ATOM 664 N N . ALA A 1 90 ? -13.581 -1.208 10.819 1.00 90.62 90 ALA A N 1
ATOM 665 C CA . ALA A 1 90 ? -12.484 -2.169 10.898 1.00 90.62 90 ALA A CA 1
ATOM 666 C C . ALA A 1 90 ? -12.539 -3.216 9.778 1.00 90.62 90 ALA A C 1
ATOM 668 O O . ALA A 1 90 ? -11.542 -3.447 9.103 1.00 90.62 90 ALA A O 1
ATOM 669 N N . ALA A 1 91 ? -13.705 -3.828 9.547 1.00 89.94 91 ALA A N 1
ATOM 670 C CA . ALA A 1 91 ? -13.867 -4.829 8.494 1.00 89.94 91 ALA A CA 1
ATOM 671 C C . ALA A 1 91 ? -13.627 -4.232 7.098 1.00 89.94 91 ALA A C 1
ATOM 673 O O . ALA A 1 91 ? -12.964 -4.843 6.262 1.00 89.94 91 ALA A O 1
ATOM 674 N N . SER A 1 92 ? -14.126 -3.017 6.855 1.00 87.69 92 SER A N 1
ATOM 675 C CA . SER A 1 92 ? -13.949 -2.333 5.574 1.00 87.69 92 SER A CA 1
ATOM 676 C C . SER A 1 92 ? -12.497 -1.934 5.304 1.00 87.69 92 SER A C 1
ATOM 678 O O . SER A 1 92 ? -12.056 -2.013 4.160 1.00 87.69 92 SER A O 1
ATOM 680 N N . SER A 1 93 ? -11.736 -1.552 6.337 1.00 87.56 93 SER A N 1
ATOM 681 C CA . SER A 1 93 ? -10.352 -1.103 6.169 1.00 87.56 93 SER A CA 1
ATOM 682 C C . SER A 1 93 ? -9.393 -2.252 5.866 1.00 87.56 93 SER A C 1
ATOM 684 O O . SER A 1 93 ? -8.435 -2.051 5.131 1.00 87.56 93 SER A O 1
ATOM 686 N N . VAL A 1 94 ? -9.649 -3.466 6.368 1.00 90.12 94 VAL A N 1
ATOM 687 C CA . VAL A 1 94 ? -8.807 -4.646 6.080 1.00 90.12 94 VAL A CA 1
ATOM 688 C C . VAL A 1 94 ? -9.232 -5.417 4.835 1.00 90.12 94 VAL A C 1
ATOM 690 O O . VAL A 1 94 ? -8.508 -6.314 4.411 1.00 90.12 94 VAL A O 1
ATOM 693 N N . LEU A 1 95 ? -10.373 -5.080 4.224 1.00 85.81 95 LEU A N 1
ATOM 694 C CA . LEU A 1 95 ? -10.922 -5.838 3.100 1.00 85.81 95 LEU A CA 1
ATOM 695 C C . LEU A 1 95 ? -9.924 -5.976 1.943 1.00 85.81 95 LEU A C 1
ATOM 697 O O . LEU A 1 95 ? -9.815 -7.053 1.362 1.00 85.81 95 LEU A O 1
ATOM 701 N N . SER A 1 96 ? -9.163 -4.922 1.630 1.00 85.00 96 SER A N 1
ATOM 702 C CA . SER A 1 96 ? -8.151 -4.986 0.572 1.00 85.00 96 SER A CA 1
ATOM 703 C C . SER A 1 96 ? -6.989 -5.920 0.922 1.00 85.00 96 SER A C 1
ATOM 705 O O . SER A 1 96 ? -6.502 -6.613 0.035 1.00 85.00 96 SER A O 1
ATOM 707 N N . LEU A 1 97 ? -6.599 -6.036 2.196 1.00 88.62 97 LEU A N 1
ATOM 708 C CA . LEU A 1 97 ? -5.565 -6.986 2.631 1.00 88.62 97 LEU A CA 1
ATOM 709 C C . LEU A 1 97 ? -6.011 -8.444 2.492 1.00 88.62 97 LEU A C 1
ATOM 711 O O . LEU A 1 97 ? -5.179 -9.326 2.289 1.00 88.62 97 LEU A O 1
ATOM 715 N N . CYS A 1 98 ? -7.317 -8.704 2.581 1.00 90.19 98 CYS A N 1
ATOM 716 C CA . CYS A 1 98 ? -7.883 -10.040 2.398 1.00 90.19 98 CYS A CA 1
ATOM 717 C C . CYS A 1 98 ? -7.950 -10.474 0.926 1.00 90.19 98 CYS A C 1
ATOM 719 O O . CYS A 1 98 ? -8.197 -11.649 0.649 1.00 90.19 98 CYS A O 1
ATOM 721 N N . LEU A 1 99 ? -7.755 -9.552 -0.019 1.00 86.88 99 LEU A N 1
ATOM 722 C CA . LEU A 1 99 ? -7.782 -9.849 -1.445 1.00 86.88 99 LEU A CA 1
ATOM 723 C C . LEU A 1 99 ? -6.366 -10.134 -1.967 1.00 86.88 99 LEU A C 1
ATOM 725 O O . LEU A 1 99 ? -5.410 -9.460 -1.575 1.00 86.88 99 LEU A O 1
ATOM 729 N N . PRO A 1 100 ? -6.205 -11.084 -2.909 1.00 89.50 100 PRO A N 1
ATOM 730 C CA . PRO A 1 100 ? -4.958 -11.221 -3.649 1.00 89.50 100 PRO A CA 1
ATOM 731 C C . PRO A 1 100 ? -4.626 -9.907 -4.365 1.00 89.50 100 PRO A C 1
ATOM 733 O O . PRO A 1 100 ? -5.505 -9.313 -4.990 1.00 89.50 100 PRO A O 1
ATOM 736 N N . GLY A 1 101 ? -3.35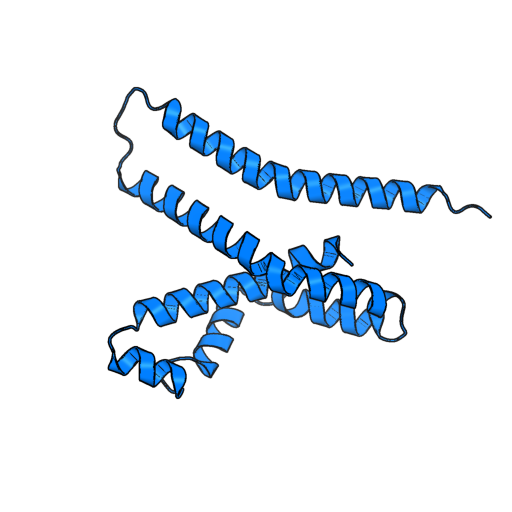8 -9.484 -4.357 1.00 84.31 101 GLY A N 1
ATOM 737 C CA . GLY A 1 101 ? -2.941 -8.246 -5.036 1.00 84.31 101 GLY A CA 1
ATOM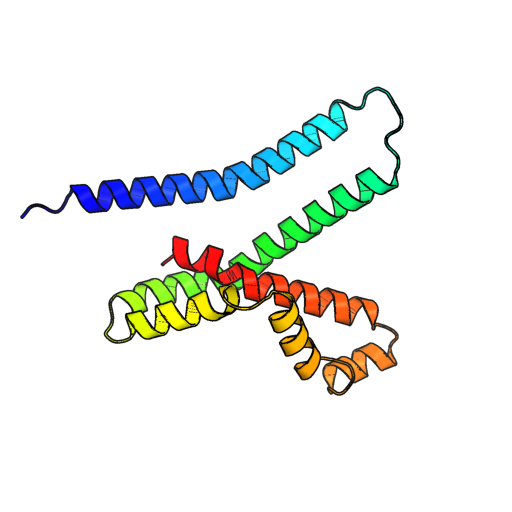 738 C C . GLY A 1 101 ? -3.348 -8.205 -6.517 1.00 84.31 101 GLY A C 1
ATOM 739 O O . GLY A 1 101 ? -3.772 -7.166 -7.021 1.00 84.31 101 GLY A O 1
ATOM 740 N N . TYR A 1 102 ? -3.337 -9.363 -7.192 1.00 87.88 102 TYR A N 1
ATOM 741 C CA . TYR A 1 102 ? -3.829 -9.493 -8.567 1.00 87.88 102 TYR A CA 1
ATOM 742 C C . TYR A 1 102 ? -5.323 -9.165 -8.716 1.00 87.88 102 TYR A C 1
ATOM 744 O O . TYR A 1 102 ? -5.711 -8.563 -9.711 1.00 87.88 102 TYR A O 1
ATOM 752 N N . ALA A 1 103 ? -6.167 -9.513 -7.740 1.00 91.25 103 ALA A N 1
ATOM 753 C CA . ALA A 1 103 ? -7.599 -9.217 -7.799 1.00 91.25 103 ALA A CA 1
ATOM 754 C C . ALA A 1 103 ? -7.865 -7.706 -7.722 1.00 91.25 103 ALA A C 1
ATOM 756 O O . ALA A 1 103 ? -8.725 -7.194 -8.436 1.00 91.25 103 ALA A O 1
ATOM 757 N N . ILE A 1 104 ? -7.086 -6.984 -6.911 1.00 90.06 104 ILE A N 1
ATOM 758 C CA . ILE A 1 104 ? -7.149 -5.518 -6.831 1.00 90.06 104 ILE A CA 1
ATOM 759 C C . ILE A 1 104 ? -6.689 -4.898 -8.150 1.00 90.06 104 ILE A C 1
ATOM 761 O O . ILE A 1 104 ? -7.377 -4.034 -8.689 1.00 90.06 104 ILE A O 1
ATOM 765 N N . PHE A 1 105 ? -5.577 -5.381 -8.710 1.00 91.19 105 PHE A N 1
ATOM 766 C CA . PHE A 1 105 ? -5.132 -4.966 -10.040 1.00 91.19 105 PHE A CA 1
ATOM 767 C C . PHE A 1 105 ? -6.196 -5.190 -11.103 1.00 91.19 105 PHE A C 1
ATOM 769 O O . PHE A 1 105 ? -6.496 -4.282 -11.874 1.00 91.19 105 PHE A O 1
ATOM 776 N N . TRP A 1 106 ? -6.806 -6.370 -11.119 1.00 90.62 106 TRP A N 1
ATOM 777 C CA . TRP A 1 106 ? -7.836 -6.693 -12.089 1.00 90.62 106 TRP A CA 1
ATOM 778 C C . TRP A 1 106 ? -9.068 -5.801 -11.943 1.00 90.62 106 TRP A C 1
ATOM 780 O O . TRP A 1 106 ? -9.609 -5.352 -12.947 1.00 90.62 106 TRP A O 1
ATOM 790 N N . PHE A 1 107 ? -9.477 -5.479 -10.714 1.00 87.88 107 PHE A N 1
ATOM 791 C CA . PHE A 1 107 ? -10.561 -4.531 -10.465 1.00 87.88 107 PHE A CA 1
ATOM 792 C C . PHE A 1 107 ? -10.277 -3.160 -11.102 1.00 87.88 107 PHE A C 1
ATOM 794 O O . PHE A 1 107 ? -11.112 -2.635 -11.840 1.00 87.88 107 PHE A O 1
ATOM 801 N N . TRP A 1 108 ? -9.077 -2.610 -10.891 1.00 82.62 108 TRP A N 1
ATOM 802 C CA . TRP A 1 108 ? -8.675 -1.346 -11.513 1.00 82.62 108 TRP A CA 1
ATOM 803 C C . TRP A 1 108 ? -8.540 -1.460 -13.034 1.00 82.62 108 TRP A C 1
ATOM 805 O O . TRP A 1 108 ? -8.943 -0.548 -13.753 1.00 82.62 108 TRP A O 1
ATOM 815 N N . TRP A 1 109 ? -8.037 -2.588 -13.534 1.00 86.88 109 TRP A N 1
ATOM 816 C CA . TRP A 1 109 ? -7.937 -2.864 -14.964 1.00 86.88 109 TRP A CA 1
ATOM 817 C C . TRP A 1 109 ? -9.309 -2.945 -15.642 1.00 86.88 109 TRP A C 1
ATOM 819 O O . TRP A 1 109 ? -9.468 -2.446 -16.745 1.00 86.88 109 TRP A O 1
ATOM 829 N N . GLN A 1 110 ? -10.328 -3.506 -14.995 1.00 86.12 110 GLN A N 1
ATOM 830 C CA . GLN A 1 110 ? -11.687 -3.526 -15.546 1.00 86.12 110 GLN A CA 1
ATOM 831 C C . GLN A 1 110 ? -12.314 -2.124 -15.601 1.00 86.12 110 GLN A C 1
ATOM 833 O O . GLN A 1 110 ? -13.050 -1.816 -16.533 1.00 86.12 110 GLN A O 1
ATOM 838 N N . GLY A 1 111 ? -12.010 -1.258 -14.628 1.00 78.12 111 GLY A N 1
ATOM 839 C CA . GLY A 1 111 ? -12.540 0.110 -14.596 1.00 78.12 111 GLY A CA 1
ATOM 840 C C . GLY A 1 111 ? -11.815 1.095 -15.521 1.00 78.12 111 GLY A C 1
ATOM 841 O O . GLY A 1 111 ? -12.449 1.952 -16.134 1.00 78.12 111 GLY A O 1
ATOM 842 N N . PHE A 1 112 ? -10.488 0.988 -15.617 1.00 77.56 112 PHE A N 1
ATOM 843 C CA . PHE A 1 112 ? -9.624 1.966 -16.296 1.00 77.56 112 PHE A CA 1
ATOM 844 C C . PHE A 1 112 ? -8.810 1.380 -17.455 1.00 77.56 112 PHE A C 1
ATOM 846 O O . PHE A 1 112 ? -8.012 2.092 -18.064 1.00 77.56 112 PHE A O 1
ATOM 853 N N . GLY A 1 113 ? -8.985 0.096 -17.754 1.00 75.75 113 GLY A N 1
ATOM 854 C CA . GLY A 1 113 ? -8.293 -0.595 -18.833 1.00 75.75 113 GLY A CA 1
ATOM 855 C C . GLY A 1 113 ? -8.838 -0.269 -20.227 1.00 75.75 113 GLY A C 1
ATOM 856 O O . GLY A 1 113 ? -9.575 0.705 -20.399 1.00 75.75 113 GLY A O 1
ATOM 857 N N . PRO A 1 114 ? -8.463 -1.078 -21.236 1.00 75.38 114 PRO A N 1
ATOM 858 C CA . PRO A 1 114 ? -8.640 -0.803 -22.666 1.00 75.38 114 PRO A CA 1
ATOM 859 C C . PRO A 1 114 ? -10.039 -0.363 -23.086 1.00 75.38 114 PRO A C 1
ATOM 861 O O . PRO A 1 114 ? -10.184 0.515 -23.934 1.00 75.38 114 PRO A O 1
ATOM 864 N N . ASP A 1 115 ? -11.047 -0.965 -22.462 1.00 78.50 115 ASP A N 1
ATOM 865 C CA . ASP A 1 115 ? -12.450 -0.786 -22.816 1.00 78.50 115 ASP A CA 1
ATOM 866 C C . ASP A 1 115 ? -13.064 0.477 -22.176 1.00 78.50 115 ASP A C 1
ATOM 868 O O . ASP A 1 115 ? -14.175 0.881 -22.515 1.00 78.50 115 ASP A O 1
ATOM 872 N N . GLY A 1 116 ? -12.338 1.134 -21.262 1.00 72.94 116 GLY A N 1
ATOM 873 C CA . GLY A 1 116 ? -12.743 2.377 -20.609 1.00 72.94 116 GLY A CA 1
ATOM 874 C C . GLY A 1 116 ? -12.305 3.640 -21.362 1.00 72.94 116 GLY A C 1
ATOM 875 O O . GLY A 1 116 ? -11.337 3.647 -22.124 1.00 72.94 116 GLY A O 1
ATOM 876 N N . ALA A 1 117 ? -12.976 4.769 -21.106 1.00 73.62 117 ALA A N 1
ATOM 877 C CA . ALA A 1 117 ? -12.644 6.068 -21.716 1.00 73.62 117 ALA A CA 1
ATOM 878 C C . ALA A 1 117 ? -11.207 6.540 -21.403 1.00 73.62 117 ALA A C 1
ATOM 880 O O . ALA A 1 117 ? -10.536 7.115 -22.257 1.00 73.62 117 ALA A O 1
ATOM 881 N N . ALA A 1 118 ? -10.716 6.271 -20.189 1.00 68.00 118 ALA A N 1
ATOM 882 C CA . ALA A 1 118 ? -9.335 6.564 -19.816 1.00 68.00 118 ALA A CA 1
ATOM 883 C C . ALA A 1 118 ? -8.349 5.614 -20.516 1.00 68.00 118 ALA A C 1
ATOM 885 O O . ALA A 1 118 ? -7.386 6.073 -21.123 1.00 68.00 118 ALA A O 1
ATOM 886 N N . GLY A 1 119 ? -8.598 4.302 -20.495 1.00 74.56 119 GLY A N 1
ATOM 887 C CA . GLY A 1 119 ? -7.680 3.336 -21.098 1.00 74.56 119 GLY A CA 1
ATOM 888 C C . GLY A 1 119 ? -7.597 3.453 -22.619 1.00 74.56 119 GLY A C 1
ATOM 889 O O . GLY A 1 119 ? -6.496 3.455 -23.163 1.00 74.56 119 GLY A O 1
ATOM 890 N N . SER A 1 120 ? -8.718 3.672 -23.310 1.00 81.56 120 SER A N 1
ATOM 891 C CA . SER A 1 120 ? -8.730 3.956 -24.755 1.00 81.56 120 SER A CA 1
ATOM 892 C C . SER A 1 120 ? -7.892 5.190 -25.127 1.00 81.56 120 SER A C 1
ATOM 894 O O . SER A 1 120 ? -7.165 5.170 -26.124 1.00 81.56 120 SER A O 1
ATOM 896 N N . TRP A 1 121 ? -7.897 6.240 -24.300 1.00 78.12 121 TRP A N 1
ATOM 897 C CA . TRP A 1 121 ? -7.026 7.403 -24.494 1.00 78.12 121 TRP A CA 1
ATOM 898 C C . TRP A 1 121 ? -5.534 7.050 -24.381 1.00 78.12 121 TRP A C 1
ATOM 900 O O . TRP A 1 121 ? -4.736 7.488 -25.208 1.00 78.12 121 TRP A O 1
ATOM 910 N N . PHE A 1 122 ? -5.145 6.219 -23.408 1.00 76.75 122 PHE A N 1
ATOM 911 C CA . PHE A 1 122 ? -3.759 5.747 -23.282 1.00 76.75 122 PHE A CA 1
ATOM 912 C C . PHE A 1 122 ? -3.354 4.864 -24.473 1.00 76.75 122 PHE A C 1
ATOM 914 O O . PHE A 1 122 ? -2.266 5.027 -25.029 1.00 76.75 122 PHE A O 1
ATOM 921 N N . LEU A 1 123 ? -4.247 3.980 -24.926 1.00 82.19 123 LEU A N 1
ATOM 922 C CA . LEU A 1 123 ? -3.985 3.071 -26.045 1.00 82.19 123 LEU A CA 1
ATOM 923 C C . LEU A 1 123 ? -3.829 3.794 -27.382 1.00 82.19 123 LEU A C 1
ATOM 925 O O . LEU A 1 123 ? -2.917 3.475 -28.141 1.00 82.19 123 LEU A O 1
ATOM 929 N N . THR A 1 124 ? -4.657 4.805 -27.654 1.00 88.56 124 THR A N 1
ATOM 930 C CA . THR A 1 124 ? -4.537 5.621 -28.879 1.00 88.56 124 THR A CA 1
ATOM 931 C C . THR A 1 124 ? -3.214 6.388 -28.964 1.00 88.56 124 THR A C 1
ATOM 933 O O . THR A 1 124 ? -2.818 6.800 -30.052 1.00 88.56 124 THR A O 1
ATOM 936 N N . ARG A 1 125 ? -2.500 6.543 -27.842 1.00 84.19 125 ARG A N 1
ATOM 937 C CA . ARG A 1 125 ? -1.172 7.169 -27.762 1.00 84.19 125 ARG A CA 1
ATOM 938 C C . ARG A 1 125 ? -0.016 6.170 -27.667 1.00 84.19 125 ARG A C 1
ATOM 940 O O . ARG A 1 125 ? 1.125 6.596 -27.528 1.00 84.19 125 ARG A O 1
ATOM 947 N N . GLY A 1 126 ? -0.293 4.866 -27.730 1.00 85.50 126 GLY A N 1
ATOM 948 C CA . GLY A 1 126 ? 0.721 3.820 -27.578 1.00 85.50 126 GLY A CA 1
ATOM 949 C C . GLY A 1 126 ? 1.250 3.653 -26.148 1.00 85.50 126 GLY A C 1
ATOM 950 O O . GLY A 1 126 ? 2.257 2.982 -25.964 1.00 85.50 126 GLY A O 1
ATOM 951 N N . LEU A 1 127 ? 0.573 4.223 -25.145 1.00 83.00 127 LEU A N 1
ATOM 952 C CA . LEU A 1 127 ? 1.009 4.260 -23.742 1.00 83.00 127 LEU A CA 1
ATOM 953 C C . LEU A 1 127 ? 0.445 3.087 -22.916 1.00 83.00 127 LEU A C 1
ATOM 955 O O . LEU A 1 127 ? -0.085 3.256 -21.814 1.00 83.00 127 LEU A O 1
ATOM 959 N N . SER A 1 128 ? 0.448 1.883 -23.494 1.00 85.56 128 SER A N 1
ATOM 960 C CA . SER A 1 128 ? -0.164 0.699 -22.872 1.00 85.56 128 SER A CA 1
ATOM 961 C C . SER A 1 128 ? 0.647 0.163 -21.689 1.00 85.56 128 SER A C 1
ATOM 963 O O . SER A 1 128 ? 0.070 -0.385 -20.745 1.00 85.56 128 SER A O 1
ATOM 965 N N . VAL A 1 129 ? 1.971 0.340 -21.721 1.00 86.00 129 VAL A N 1
ATOM 966 C CA . VAL A 1 129 ? 2.887 -0.080 -20.653 1.00 86.00 129 VAL A CA 1
ATOM 967 C C . VAL A 1 129 ? 2.712 0.826 -19.439 1.00 86.00 129 VAL A C 1
ATOM 969 O O . VAL A 1 129 ? 2.478 0.332 -18.341 1.00 86.00 129 VAL A O 1
ATOM 972 N N . GLU A 1 130 ? 2.699 2.140 -19.650 1.00 84.12 130 GLU A N 1
ATOM 973 C CA . GLU A 1 130 ? 2.529 3.155 -18.611 1.00 84.12 130 GLU A CA 1
ATOM 974 C C . GLU A 1 130 ? 1.165 3.031 -17.931 1.00 84.12 130 GLU A C 1
ATOM 976 O O . GLU A 1 130 ? 1.066 3.145 -16.710 1.00 84.12 130 GLU A O 1
ATOM 981 N N . LEU A 1 131 ? 0.108 2.738 -18.700 1.00 81.19 131 LEU A N 1
ATOM 982 C CA . LEU A 1 131 ? -1.213 2.452 -18.140 1.00 81.19 131 LEU A CA 1
ATOM 983 C C . LEU A 1 131 ? -1.160 1.237 -17.206 1.00 81.19 131 LEU A C 1
ATOM 985 O O . LEU A 1 131 ? -1.675 1.282 -16.089 1.00 81.19 131 LEU A O 1
ATOM 989 N N . ARG A 1 132 ? -0.528 0.144 -17.646 1.00 86.88 132 ARG A N 1
ATOM 990 C CA . ARG A 1 132 ? -0.413 -1.081 -16.850 1.00 86.88 132 ARG A CA 1
ATOM 991 C C . ARG A 1 132 ? 0.411 -0.860 -15.583 1.00 86.88 132 ARG A C 1
ATOM 993 O O . ARG A 1 132 ? -0.011 -1.304 -14.517 1.00 86.88 132 ARG A O 1
ATOM 1000 N N . GLU A 1 133 ? 1.548 -0.183 -15.688 1.00 87.38 133 GLU A N 1
ATOM 1001 C CA . GLU A 1 133 ? 2.413 0.145 -14.550 1.00 87.38 133 GLU A CA 1
ATOM 1002 C C . GLU A 1 133 ? 1.723 1.096 -13.570 1.00 87.38 133 GLU A C 1
ATOM 1004 O O . GLU A 1 133 ? 1.751 0.861 -12.364 1.00 87.38 133 GLU A O 1
ATOM 1009 N N . GLY A 1 134 ? 1.021 2.117 -14.068 1.00 84.31 134 GLY A N 1
ATOM 1010 C CA . GLY A 1 134 ? 0.245 3.036 -13.238 1.00 84.31 134 GLY A CA 1
ATOM 1011 C C . GLY A 1 134 ? -0.872 2.330 -12.469 1.00 84.31 134 GLY A C 1
ATOM 1012 O O . GLY A 1 134 ? -1.046 2.559 -11.271 1.00 84.31 134 GLY A O 1
ATOM 1013 N N . LEU A 1 135 ? -1.596 1.413 -13.119 1.00 85.00 135 LEU A N 1
ATOM 1014 C CA . LEU A 1 135 ? -2.632 0.611 -12.461 1.00 85.00 135 LEU A CA 1
ATOM 1015 C C . LEU A 1 135 ? -2.037 -0.394 -11.469 1.00 85.00 135 LEU A C 1
ATOM 1017 O O . LEU A 1 135 ? -2.615 -0.611 -10.403 1.00 85.00 135 LEU A O 1
ATOM 1021 N N . LEU A 1 136 ? -0.870 -0.973 -11.766 1.00 91.00 136 LEU A N 1
ATOM 1022 C CA . LEU A 1 136 ? -0.136 -1.811 -10.819 1.00 91.00 136 LEU A CA 1
ATOM 1023 C C . LEU A 1 136 ? 0.261 -1.008 -9.575 1.00 91.00 136 LEU A C 1
ATOM 1025 O O . LEU A 1 136 ? -0.007 -1.449 -8.458 1.00 91.00 136 LEU A O 1
ATOM 1029 N N . LEU A 1 137 ? 0.818 0.191 -9.759 1.00 87.31 137 LEU A N 1
ATOM 1030 C CA . LEU A 1 137 ? 1.187 1.083 -8.664 1.00 87.31 137 LEU A CA 1
ATOM 1031 C C . LEU A 1 137 ? -0.024 1.441 -7.798 1.00 87.31 137 LEU A C 1
ATOM 1033 O O . LEU A 1 137 ? 0.024 1.300 -6.576 1.00 87.31 137 LEU A O 1
ATOM 1037 N N . LEU A 1 138 ? -1.131 1.842 -8.430 1.00 86.25 138 LEU A N 1
ATOM 1038 C CA . LEU A 1 138 ? -2.383 2.151 -7.740 1.00 86.25 138 LEU A CA 1
ATOM 1039 C C . LEU A 1 138 ? -2.890 0.956 -6.926 1.00 86.25 138 LEU A C 1
ATOM 1041 O O . LEU A 1 138 ? -3.356 1.122 -5.802 1.00 86.25 138 LEU A O 1
ATOM 1045 N N . SER A 1 139 ? -2.758 -0.252 -7.466 1.00 91.56 139 SER A N 1
ATOM 1046 C CA . SER A 1 139 ? -3.189 -1.484 -6.804 1.00 91.56 139 SER A CA 1
ATOM 1047 C C . SER A 1 139 ? -2.335 -1.817 -5.589 1.00 91.56 139 SER A C 1
ATOM 1049 O O . SER A 1 139 ? -2.873 -2.179 -4.545 1.00 91.56 139 SER A O 1
ATOM 1051 N N . LEU A 1 140 ? -1.015 -1.648 -5.695 1.00 93.31 140 LEU A N 1
ATOM 1052 C CA . LEU A 1 140 ? -0.089 -1.838 -4.579 1.00 93.31 140 LEU A CA 1
ATOM 1053 C C . LEU A 1 140 ? -0.342 -0.816 -3.465 1.00 93.31 140 LEU A C 1
ATOM 1055 O O . LEU A 1 140 ? -0.363 -1.184 -2.291 1.00 93.31 140 LEU A O 1
ATOM 1059 N N . ILE A 1 141 ? -0.616 0.443 -3.818 1.00 90.00 141 ILE A N 1
ATOM 1060 C CA . ILE A 1 141 ? -1.023 1.488 -2.867 1.00 90.00 141 ILE A CA 1
ATOM 1061 C C . ILE A 1 141 ? -2.364 1.125 -2.208 1.00 90.00 141 ILE A C 1
ATOM 1063 O O . ILE A 1 141 ? -2.483 1.175 -0.984 1.00 90.00 141 ILE A O 1
ATOM 1067 N N . ALA A 1 142 ? -3.359 0.707 -2.997 1.00 89.19 142 ALA A N 1
ATOM 1068 C CA . ALA A 1 142 ? -4.685 0.304 -2.521 1.00 89.19 142 ALA A CA 1
ATOM 1069 C C . ALA A 1 142 ? -4.644 -0.930 -1.595 1.00 89.19 142 ALA A C 1
ATOM 1071 O O . ALA A 1 142 ? -5.456 -1.055 -0.676 1.00 89.19 142 ALA A O 1
ATOM 1072 N N . TRP A 1 143 ? -3.693 -1.834 -1.819 1.00 94.56 143 TRP A N 1
ATOM 1073 C CA . TRP A 1 143 ? -3.455 -2.980 -0.947 1.00 94.56 143 TRP A CA 1
ATOM 1074 C C . TRP A 1 143 ? -2.713 -2.581 0.336 1.00 94.56 143 TRP A C 1
ATOM 1076 O O . TRP A 1 143 ? -3.028 -3.089 1.404 1.00 94.56 143 TRP A O 1
ATOM 1086 N N . SER A 1 144 ? -1.768 -1.639 0.251 1.00 94.00 144 SER A N 1
ATOM 1087 C CA . SER A 1 144 ? -0.845 -1.321 1.351 1.00 94.00 144 SER A CA 1
ATOM 1088 C C . SER A 1 144 ? -1.340 -0.233 2.307 1.00 94.00 144 SER A C 1
ATOM 1090 O O . SER A 1 144 ? -0.914 -0.211 3.460 1.00 94.00 144 SER A O 1
ATOM 1092 N N . TRP A 1 145 ? -2.233 0.673 1.886 1.00 90.56 145 TRP A N 1
ATOM 1093 C CA . TRP A 1 145 ? -2.693 1.774 2.748 1.00 90.56 145 TRP A CA 1
ATOM 1094 C C . TRP A 1 145 ? -3.290 1.339 4.099 1.00 90.56 145 TRP A C 1
ATOM 1096 O O . TRP A 1 145 ? -3.081 2.077 5.066 1.00 90.56 145 TRP A O 1
ATOM 1106 N N . PRO A 1 146 ? -3.967 0.176 4.254 1.00 93.94 146 PRO A N 1
ATOM 1107 C CA . PRO A 1 146 ? -4.453 -0.243 5.565 1.00 93.94 146 PRO A CA 1
ATOM 1108 C C . PRO A 1 146 ? -3.312 -0.500 6.548 1.00 93.94 146 PRO A C 1
ATOM 1110 O O . PRO A 1 146 ? -3.450 -0.196 7.729 1.00 93.94 146 PRO A O 1
ATOM 1113 N N . LEU A 1 147 ? -2.160 -0.985 6.070 1.00 93.75 147 LEU A N 1
ATOM 1114 C CA . LEU A 1 147 ? -0.974 -1.195 6.907 1.00 93.75 147 LEU A CA 1
ATOM 1115 C C . LEU A 1 147 ? -0.451 0.119 7.501 1.00 93.75 147 LEU A C 1
ATOM 1117 O O . LEU A 1 147 ? 0.170 0.093 8.557 1.00 93.75 147 LEU A O 1
ATOM 1121 N N . VAL A 1 148 ? -0.730 1.256 6.854 1.00 92.69 148 VAL A N 1
ATOM 1122 C CA . VAL A 1 148 ? -0.455 2.597 7.389 1.00 92.69 148 VAL A CA 1
ATOM 1123 C C . VAL A 1 148 ? -1.600 3.091 8.275 1.00 92.69 148 VAL A C 1
ATOM 1125 O O . VAL A 1 148 ? -1.357 3.683 9.323 1.00 92.69 148 VAL A O 1
ATOM 1128 N N . ALA A 1 149 ? -2.851 2.862 7.872 1.00 90.69 149 ALA A N 1
ATOM 1129 C CA . ALA A 1 149 ? -4.019 3.379 8.581 1.00 90.69 149 ALA A CA 1
ATOM 1130 C C . ALA A 1 149 ? -4.174 2.791 9.988 1.00 90.69 149 ALA A C 1
ATOM 1132 O O . ALA A 1 149 ? -4.514 3.518 10.915 1.00 90.69 149 ALA A O 1
ATOM 1133 N N . TRP A 1 150 ? -3.913 1.495 10.162 1.00 93.06 150 TRP A N 1
ATOM 1134 C CA . TRP A 1 150 ? -4.080 0.811 11.447 1.00 93.06 150 TRP A CA 1
ATOM 1135 C C . TRP A 1 150 ? -3.133 1.298 12.557 1.00 93.06 150 TRP A C 1
ATOM 1137 O O . TRP A 1 150 ? -3.611 1.492 13.666 1.00 93.06 150 TRP A O 1
ATOM 1147 N N . PRO A 1 151 ? -1.836 1.547 12.303 1.00 93.38 151 PRO A N 1
ATOM 1148 C CA . PRO A 1 151 ? -0.953 2.194 13.280 1.00 93.38 151 PRO A CA 1
ATOM 1149 C C . PRO A 1 151 ? -1.349 3.626 13.667 1.00 93.38 151 PRO A C 1
ATOM 1151 O O . PRO A 1 151 ? -0.956 4.098 14.730 1.00 93.38 151 PRO A O 1
ATOM 1154 N N . VAL A 1 152 ? -2.056 4.339 12.783 1.00 90.12 152 VAL A N 1
ATOM 1155 C CA . VAL A 1 152 ? -2.494 5.729 13.005 1.00 90.12 152 VAL A CA 1
ATOM 1156 C C . VAL A 1 152 ? -3.828 5.797 13.769 1.00 90.12 152 VAL A C 1
ATOM 1158 O O . VAL A 1 152 ? -4.093 6.809 14.419 1.00 90.12 152 VAL A O 1
ATOM 1161 N N . ALA A 1 153 ? -4.661 4.757 13.659 1.00 88.00 153 ALA A N 1
ATOM 1162 C CA . ALA A 1 153 ? -5.996 4.642 14.256 1.00 88.00 153 ALA A CA 1
ATOM 1163 C C . ALA A 1 153 ? -5.967 4.353 15.764 1.00 88.00 153 ALA A C 1
ATOM 1165 O O . ALA A 1 153 ? -6.823 4.938 16.469 1.00 88.00 153 ALA A O 1
#

Foldseek 3Di:
DDPPPVVVVLVVVLVVLVCCVVCVLVVLVVVVVCVVVVPPDDDDDPVVVVVSVVVNVLVVLLVVLLLVVLQVLLVVLVVCCPDPCNVVSVCVLCVLLVDDLVVLLVVLCVDQDCVHPNNVVCVVVVNRVVSSVVSSSVSSSSSCNSVSSNSND

pLDDT: mean 77.97, std 14.15, range [46.44, 94.56]

Secondary structure (DSSP, 8-state):
---SHHHHHHHHHHHHHHHHHHHHHHHHHHHHHHHHHH-SS----HHHHHHHHHHHHHHHHHHHHHHHHHHHHHHHHHHHHTSTTHHHHHHHHHTTTTS-HHHHHHHHHHHHSTTSHHHHHHHHTT-HHHHHHHHHHHHHHHHHHHHHHHHH-

Radius of gyration: 20.24 Å; chains: 1; bounding box: 57×22×68 Å